Protein AF-A0A420M7F0-F1 (afdb_monomer_lite)

Sequence (130 aa):
MDELIAASQARLKEEDAARLRKGDLKEDIDCDSPWVKRLGWVRHFGSRDLISIHDAAEWLRARAATGRLAGKQEDEEAARERLLLSRLGQSFDREVDRCCWRLDSVPTETLQWLGSITSMTPSGVPFGRK

Radius of gyration: 31.63 Å; chains: 1; bounding box: 54×42×86 Å

Organism: Fusarium oxysporum (NCBI:txid5507)

pLDDT: mean 76.52, std 14.65, range [45.56, 97.81]

Structure (mmCIF, N/CA/C/O backbone):
data_AF-A0A420M7F0-F1
#
_entry.id   AF-A0A420M7F0-F1
#
loop_
_atom_site.group_PDB
_atom_site.id
_atom_site.type_symbol
_atom_site.label_atom_id
_atom_site.label_alt_id
_atom_site.label_comp_id
_atom_site.label_asym_id
_atom_site.label_entity_id
_atom_site.label_seq_id
_atom_site.pdbx_PDB_ins_code
_atom_site.Cartn_x
_atom_site.Cartn_y
_atom_site.Cartn_z
_atom_site.occupancy
_atom_site.B_iso_or_equiv
_atom_site.auth_seq_id
_atom_site.auth_comp_id
_atom_site.auth_asym_id
_atom_site.auth_atom_id
_atom_site.pdbx_PDB_model_num
ATOM 1 N N . MET A 1 1 ? 26.717 -22.749 -61.493 1.00 61.22 1 MET A N 1
ATOM 2 C CA . MET A 1 1 ? 25.999 -23.601 -60.516 1.00 61.22 1 MET A CA 1
ATOM 3 C C . MET A 1 1 ? 26.447 -23.276 -59.101 1.00 61.22 1 MET A C 1
ATOM 5 O O . MET A 1 1 ? 25.594 -22.967 -58.283 1.00 61.22 1 MET A O 1
ATOM 9 N N . ASP A 1 2 ? 27.753 -23.225 -58.839 1.00 71.44 2 ASP A N 1
ATOM 10 C CA . ASP A 1 2 ? 28.286 -23.003 -57.485 1.00 71.44 2 ASP A CA 1
ATOM 11 C C . ASP A 1 2 ? 27.958 -21.630 -56.877 1.00 71.44 2 ASP A C 1
ATOM 13 O O . ASP A 1 2 ? 27.650 -21.552 -55.692 1.00 71.44 2 ASP A O 1
ATOM 17 N N . GLU A 1 3 ? 27.905 -20.555 -57.672 1.00 75.81 3 GLU A N 1
ATOM 18 C CA . GLU A 1 3 ? 27.509 -19.222 -57.176 1.00 75.81 3 GLU A CA 1
ATOM 19 C C . GLU A 1 3 ? 26.040 -19.154 -56.723 1.00 75.81 3 GLU A C 1
ATOM 21 O O . GLU A 1 3 ? 25.722 -18.515 -55.722 1.00 75.81 3 GLU A O 1
ATOM 26 N N . LEU A 1 4 ? 25.137 -19.864 -57.410 1.00 77.38 4 LEU A N 1
ATOM 27 C CA . LEU A 1 4 ? 23.724 -19.966 -57.018 1.00 77.38 4 LEU A CA 1
ATOM 28 C C . LEU A 1 4 ? 23.561 -20.789 -55.732 1.00 77.38 4 LEU A C 1
ATOM 30 O O . LEU A 1 4 ? 22.734 -20.465 -54.876 1.00 77.38 4 LEU A O 1
ATOM 34 N N . ILE A 1 5 ? 24.382 -21.829 -55.568 1.00 77.81 5 ILE A N 1
ATOM 35 C CA . ILE A 1 5 ? 24.433 -22.631 -54.343 1.00 77.81 5 ILE A CA 1
ATOM 36 C C . ILE A 1 5 ? 24.975 -21.780 -53.185 1.00 77.81 5 ILE A C 1
ATOM 38 O O . ILE A 1 5 ? 24.357 -21.745 -52.126 1.00 77.81 5 ILE A O 1
ATOM 42 N N . ALA A 1 6 ? 26.047 -21.014 -53.390 1.00 84.50 6 ALA A N 1
ATOM 43 C CA . ALA A 1 6 ? 26.606 -20.132 -52.366 1.00 84.50 6 ALA A CA 1
ATOM 44 C C . ALA A 1 6 ? 25.626 -19.020 -51.948 1.00 84.50 6 ALA A C 1
ATOM 46 O O . ALA A 1 6 ? 25.444 -18.771 -50.755 1.00 84.50 6 ALA A O 1
ATOM 47 N N . ALA A 1 7 ? 24.937 -18.397 -52.909 1.00 81.88 7 ALA A N 1
ATOM 48 C CA . ALA A 1 7 ? 23.929 -17.374 -52.633 1.00 81.88 7 ALA A CA 1
ATOM 49 C C . ALA A 1 7 ? 22.718 -17.943 -51.874 1.00 81.88 7 ALA A C 1
ATOM 51 O O . ALA A 1 7 ? 22.241 -17.333 -50.916 1.00 81.88 7 ALA A O 1
ATOM 52 N N . SER A 1 8 ? 22.242 -19.135 -52.252 1.00 73.94 8 SER A N 1
ATOM 53 C CA . SER A 1 8 ? 21.151 -19.798 -51.526 1.00 73.94 8 SER A CA 1
ATOM 54 C C . SER A 1 8 ? 21.557 -20.204 -50.106 1.00 73.94 8 SER A C 1
ATOM 56 O O . SER A 1 8 ? 20.779 -20.004 -49.176 1.00 73.94 8 SER A O 1
ATOM 58 N N . GLN A 1 9 ? 22.790 -20.679 -49.903 1.00 81.94 9 GLN A N 1
ATOM 59 C CA . GLN A 1 9 ? 23.333 -20.990 -48.578 1.00 81.94 9 GLN A CA 1
ATOM 60 C C . GLN A 1 9 ? 23.480 -19.746 -47.696 1.00 81.94 9 GLN A C 1
ATOM 62 O O . GLN A 1 9 ? 23.186 -19.811 -46.505 1.00 81.94 9 GLN A O 1
ATOM 67 N N . ALA A 1 10 ? 23.918 -18.614 -48.251 1.00 83.00 10 ALA A N 1
ATOM 68 C CA . ALA A 1 10 ? 23.999 -17.354 -47.515 1.00 83.00 10 ALA A CA 1
ATOM 69 C C . ALA A 1 10 ? 22.609 -16.880 -47.067 1.00 83.00 10 ALA A C 1
ATOM 71 O O . ALA A 1 10 ? 22.426 -16.532 -45.902 1.00 83.00 10 ALA A O 1
ATOM 72 N N . ARG A 1 11 ? 21.616 -16.968 -47.960 1.00 81.38 11 ARG A N 1
ATOM 73 C CA . ARG A 1 11 ? 20.223 -16.627 -47.648 1.00 81.38 11 ARG A CA 1
ATOM 74 C C . ARG A 1 11 ? 19.637 -17.526 -46.556 1.00 81.38 11 ARG A C 1
ATOM 76 O O . ARG A 1 11 ? 18.968 -17.030 -45.660 1.00 81.38 11 ARG A O 1
ATOM 83 N N . LEU A 1 12 ? 19.925 -18.830 -46.600 1.00 76.81 12 LEU A N 1
ATOM 84 C CA . LEU A 1 12 ? 19.509 -19.775 -45.557 1.00 76.81 12 LEU A CA 1
ATOM 85 C C . LEU A 1 12 ? 20.138 -19.439 -44.200 1.00 76.81 12 LEU A C 1
ATOM 87 O O . LEU A 1 12 ? 19.433 -19.433 -43.199 1.00 76.81 12 LEU A O 1
ATOM 91 N N . LYS A 1 13 ? 21.429 -19.084 -44.167 1.00 79.69 13 LYS A N 1
ATOM 92 C CA . LYS A 1 13 ? 22.121 -18.680 -42.931 1.00 79.69 13 LYS A CA 1
ATOM 93 C C . LYS A 1 13 ? 21.569 -17.384 -42.338 1.00 79.69 13 LYS A C 1
ATOM 95 O O . LYS A 1 13 ? 21.487 -17.257 -41.120 1.00 79.69 13 LYS A O 1
ATOM 100 N N . GLU A 1 14 ? 21.200 -16.422 -43.179 1.00 79.31 14 GLU A N 1
ATOM 101 C CA . GLU A 1 14 ? 20.567 -15.178 -42.733 1.00 79.31 14 GLU A CA 1
ATOM 102 C C . GLU A 1 14 ? 19.172 -15.441 -42.148 1.00 79.31 14 GLU A C 1
ATOM 104 O O . GLU A 1 14 ? 18.822 -14.919 -41.089 1.00 79.31 14 GLU A O 1
ATOM 109 N N . GLU A 1 15 ? 18.405 -16.325 -42.784 1.00 72.88 15 GLU A N 1
ATOM 110 C CA . GLU A 1 15 ? 17.099 -16.764 -42.299 1.00 72.88 15 GLU A CA 1
ATOM 111 C C . GLU A 1 15 ? 17.205 -17.573 -40.993 1.00 72.88 15 GLU A C 1
ATOM 113 O O . GLU A 1 15 ? 16.417 -17.359 -40.070 1.00 72.88 15 GLU A O 1
ATOM 118 N N . ASP A 1 16 ? 18.208 -18.448 -40.871 1.00 68.62 16 ASP A N 1
ATOM 119 C CA . ASP A 1 16 ? 18.544 -19.161 -39.634 1.00 68.62 16 ASP A CA 1
ATOM 120 C C . ASP A 1 16 ? 18.895 -18.176 -38.508 1.00 68.62 16 ASP A C 1
ATOM 122 O O . ASP A 1 16 ? 18.376 -18.291 -37.398 1.00 68.62 16 ASP A O 1
ATOM 126 N N . ALA A 1 17 ? 19.720 -17.162 -38.786 1.00 72.19 17 ALA A N 1
ATOM 127 C CA . ALA A 1 17 ? 20.086 -16.136 -37.809 1.00 72.19 17 ALA A CA 1
ATOM 128 C C . ALA A 1 17 ? 18.876 -15.299 -37.360 1.00 72.19 17 ALA A C 1
ATOM 130 O O . ALA A 1 17 ? 18.741 -14.980 -36.176 1.00 72.19 17 ALA A O 1
ATOM 131 N N . ALA A 1 18 ? 17.965 -14.973 -38.279 1.00 67.50 18 ALA A N 1
ATOM 132 C CA . ALA A 1 18 ? 16.721 -14.282 -37.959 1.00 67.50 18 ALA A CA 1
ATOM 133 C C . ALA A 1 18 ? 15.773 -15.151 -37.112 1.00 67.50 18 ALA A C 1
ATOM 135 O O . ALA A 1 18 ? 15.125 -14.631 -36.200 1.00 67.50 18 ALA A O 1
ATOM 136 N N . ARG A 1 19 ? 15.717 -16.466 -37.368 1.00 62.47 19 ARG A N 1
ATOM 137 C CA . ARG A 1 19 ? 14.976 -17.432 -36.537 1.00 62.47 19 ARG A CA 1
ATOM 138 C C . ARG A 1 19 ? 15.565 -17.539 -35.130 1.00 62.47 19 ARG A C 1
ATOM 140 O O . ARG A 1 19 ? 14.814 -17.487 -34.158 1.00 62.47 19 ARG A O 1
ATOM 147 N N . LEU A 1 20 ? 16.894 -17.576 -35.009 1.00 64.38 20 LEU A N 1
ATOM 148 C CA . LEU A 1 20 ? 17.594 -17.588 -33.719 1.00 64.38 20 LEU A CA 1
ATOM 149 C C . LEU A 1 20 ? 17.295 -16.339 -32.876 1.00 64.38 20 LEU A C 1
ATOM 151 O O . LEU A 1 20 ? 17.025 -16.464 -31.685 1.00 64.38 20 LEU A O 1
ATOM 155 N N . ARG A 1 21 ? 17.263 -15.143 -33.481 1.00 66.19 21 ARG A N 1
ATOM 156 C CA . ARG A 1 21 ? 16.916 -13.891 -32.772 1.00 66.19 21 ARG A CA 1
ATOM 157 C C . ARG A 1 21 ? 15.491 -13.862 -32.217 1.00 66.19 21 ARG A C 1
ATOM 159 O O . ARG A 1 21 ? 15.231 -13.180 -31.229 1.00 66.19 21 ARG A O 1
ATOM 166 N N . LYS A 1 22 ? 14.574 -14.593 -32.850 1.00 63.88 22 LYS A N 1
ATOM 167 C CA . LYS A 1 22 ? 13.170 -14.702 -32.428 1.00 63.88 22 LYS A CA 1
ATOM 168 C C . LYS A 1 22 ? 12.923 -15.842 -31.438 1.00 63.88 22 LYS A C 1
ATOM 170 O O . LYS A 1 22 ? 11.836 -15.921 -30.881 1.00 63.88 22 LYS A O 1
ATOM 175 N N . GLY A 1 23 ? 13.907 -16.715 -31.214 1.00 59.66 23 GLY A N 1
ATOM 176 C CA . GLY A 1 23 ? 13.725 -17.922 -30.405 1.00 59.66 23 GLY A CA 1
ATOM 177 C C . GLY A 1 23 ? 12.889 -19.006 -31.095 1.00 59.66 23 GLY A C 1
ATOM 178 O O . GLY A 1 23 ? 12.474 -19.953 -30.438 1.00 59.66 23 GLY A O 1
ATOM 179 N N . ASP A 1 24 ? 12.677 -18.897 -32.413 1.00 56.03 24 ASP A N 1
ATOM 180 C CA . ASP A 1 24 ? 11.923 -19.846 -33.250 1.00 56.03 24 ASP A CA 1
ATOM 181 C C . ASP A 1 24 ? 12.781 -21.069 -33.622 1.00 56.03 24 ASP A C 1
ATOM 183 O O . ASP A 1 24 ? 12.813 -21.531 -34.769 1.00 56.03 24 ASP A O 1
ATOM 187 N N . LEU A 1 25 ? 13.533 -21.604 -32.657 1.00 56.31 25 LEU A N 1
ATOM 188 C CA . LEU A 1 25 ? 14.111 -22.920 -32.846 1.00 56.31 25 LEU A CA 1
ATOM 189 C C . LEU A 1 25 ? 13.043 -23.964 -32.548 1.00 56.31 25 LEU A C 1
ATOM 191 O O . LEU A 1 25 ? 12.294 -23.846 -31.583 1.00 56.31 25 LEU A O 1
ATOM 195 N N . LYS A 1 26 ? 12.996 -25.001 -33.380 1.00 51.56 26 LYS A N 1
ATOM 196 C CA . LYS A 1 26 ? 12.194 -26.201 -33.160 1.00 51.56 26 LYS A CA 1
ATOM 197 C C . LYS A 1 26 ? 12.642 -26.866 -31.853 1.00 51.56 26 LYS A C 1
ATOM 199 O O . LYS A 1 26 ? 13.560 -27.668 -31.879 1.00 51.56 26 LYS A O 1
ATOM 204 N N . GLU A 1 27 ? 12.058 -26.419 -30.744 1.00 49.50 27 GLU A N 1
ATOM 205 C CA . GLU A 1 27 ? 12.066 -26.925 -29.358 1.00 49.50 27 GLU A CA 1
ATOM 206 C C . GLU A 1 27 ? 13.401 -27.350 -28.699 1.00 49.50 27 GLU A C 1
ATOM 208 O O . GLU A 1 27 ? 13.386 -27.694 -27.521 1.00 49.50 27 GLU A O 1
ATOM 213 N N . ASP A 1 28 ? 14.559 -27.260 -29.364 1.00 45.56 28 ASP A N 1
ATOM 214 C CA . ASP A 1 28 ? 15.807 -27.850 -28.842 1.00 45.56 28 ASP A CA 1
ATOM 215 C C . ASP A 1 28 ? 16.839 -26.863 -28.267 1.00 45.56 28 ASP A C 1
ATOM 217 O O . ASP A 1 28 ? 17.725 -27.288 -27.532 1.00 45.56 28 ASP A O 1
ATOM 221 N N . ILE A 1 29 ? 16.733 -25.547 -28.506 1.00 48.03 29 ILE A N 1
ATOM 222 C CA . ILE A 1 29 ? 17.564 -24.532 -27.802 1.00 48.03 29 ILE A CA 1
ATOM 223 C C . ILE A 1 29 ? 16.692 -23.790 -26.798 1.00 48.03 29 ILE A C 1
ATOM 225 O O . ILE A 1 29 ? 16.556 -22.573 -26.752 1.00 48.03 29 ILE A O 1
ATOM 229 N N . ASP A 1 30 ? 16.029 -24.587 -25.988 1.00 48.84 30 ASP A N 1
ATOM 230 C CA . ASP A 1 30 ? 15.347 -24.134 -24.804 1.00 48.84 30 ASP A CA 1
ATOM 231 C C . ASP A 1 30 ? 16.444 -24.108 -23.727 1.00 48.84 30 ASP A C 1
ATOM 233 O O . ASP A 1 30 ? 16.770 -25.145 -23.146 1.00 48.84 30 ASP A O 1
ATOM 237 N N . CYS A 1 31 ? 17.131 -22.961 -23.610 1.00 50.91 31 CYS A N 1
ATOM 238 C CA . CYS A 1 31 ? 18.336 -22.739 -22.804 1.00 50.91 31 CYS A CA 1
ATOM 239 C C . CYS A 1 31 ? 18.153 -23.230 -21.361 1.00 50.91 31 CYS A C 1
ATOM 241 O O . CYS A 1 31 ? 17.651 -22.469 -20.539 1.00 50.91 31 CYS A O 1
ATOM 243 N N . ASP A 1 32 ? 18.526 -24.490 -21.104 1.00 53.53 32 ASP A N 1
ATOM 244 C CA . ASP A 1 32 ? 18.776 -25.274 -19.876 1.00 53.53 32 ASP A CA 1
ATOM 245 C C . ASP A 1 32 ? 18.018 -24.980 -18.567 1.00 53.53 32 ASP A C 1
ATOM 247 O O . ASP A 1 32 ? 18.259 -25.638 -17.557 1.00 53.53 32 ASP A O 1
ATOM 251 N N . SER A 1 33 ? 17.055 -24.064 -18.545 1.00 58.59 33 SER A N 1
ATOM 252 C CA . SER A 1 33 ? 16.251 -23.712 -17.385 1.00 58.59 33 SER A CA 1
ATOM 253 C C . SER A 1 33 ? 14.880 -24.364 -17.511 1.00 58.59 33 SER A C 1
ATOM 255 O O . SER A 1 33 ? 14.042 -23.897 -18.289 1.00 58.59 33 SER A O 1
ATOM 257 N N . PRO A 1 34 ? 14.583 -25.396 -16.699 1.00 62.50 34 PRO A N 1
ATOM 258 C CA . PRO A 1 34 ? 13.288 -26.073 -16.708 1.00 62.50 34 PRO A CA 1
ATOM 259 C C . PRO A 1 34 ? 12.098 -25.136 -16.461 1.00 62.50 34 PRO A C 1
ATOM 261 O O . PRO A 1 34 ? 10.964 -25.475 -16.785 1.00 62.50 34 PRO A O 1
ATOM 264 N N . TRP A 1 35 ? 12.340 -23.974 -15.850 1.00 61.44 35 TRP A N 1
ATOM 265 C CA . TRP A 1 35 ? 11.325 -22.962 -15.567 1.00 61.44 35 TRP A CA 1
ATOM 266 C C . TRP A 1 35 ? 10.920 -22.156 -16.801 1.00 61.44 35 TRP A C 1
ATOM 268 O O . TRP A 1 35 ? 9.730 -21.915 -16.993 1.00 61.44 35 TRP A O 1
ATOM 278 N N . VAL A 1 36 ? 11.884 -21.792 -17.650 1.00 62.53 36 VAL A N 1
ATOM 279 C CA . VAL A 1 36 ? 11.618 -21.067 -18.904 1.00 62.53 36 VAL A CA 1
ATOM 280 C C . VAL A 1 36 ? 10.826 -21.960 -19.864 1.00 62.53 36 VAL A C 1
ATOM 282 O O . VAL A 1 36 ? 9.824 -21.496 -20.414 1.00 62.53 36 VAL A O 1
ATOM 285 N N . LYS A 1 37 ? 11.182 -23.256 -19.932 1.00 62.47 37 LYS A N 1
ATOM 286 C CA . LYS A 1 37 ? 10.439 -24.283 -20.687 1.00 62.47 37 LYS A CA 1
ATOM 287 C C . LYS A 1 37 ? 9.000 -24.411 -20.188 1.00 62.47 37 LYS A C 1
ATOM 289 O O . LYS A 1 37 ? 8.043 -24.276 -20.944 1.00 62.47 37 LYS A O 1
ATOM 294 N N . ARG A 1 38 ? 8.840 -24.633 -18.873 1.00 61.50 38 ARG A N 1
ATOM 295 C CA . ARG A 1 38 ? 7.531 -24.871 -18.236 1.00 61.50 38 ARG A CA 1
ATOM 296 C C . ARG A 1 38 ? 6.562 -23.707 -18.383 1.00 61.50 38 ARG A C 1
ATOM 298 O O . ARG A 1 38 ? 5.369 -23.942 -18.530 1.00 61.50 38 ARG A O 1
ATOM 305 N N . LEU A 1 39 ? 7.053 -22.474 -18.302 1.00 67.00 39 LEU A N 1
ATOM 306 C CA . LEU A 1 39 ? 6.208 -21.287 -18.406 1.00 67.00 39 LEU A CA 1
ATOM 307 C C . LEU A 1 39 ? 6.003 -20.821 -19.856 1.00 67.00 39 LEU A C 1
ATOM 309 O O . LEU A 1 39 ? 5.239 -19.886 -20.070 1.00 67.00 39 LEU A O 1
ATOM 313 N N . GLY A 1 40 ? 6.677 -21.423 -20.843 1.00 62.28 40 GLY A N 1
ATOM 314 C CA . GLY A 1 40 ? 6.521 -21.065 -22.255 1.00 62.28 40 GLY A CA 1
ATOM 315 C C . GLY A 1 40 ? 6.862 -19.603 -22.558 1.00 62.28 40 GLY A C 1
ATOM 316 O O . GLY A 1 40 ? 6.238 -18.994 -23.425 1.00 62.28 40 GLY A O 1
ATOM 317 N N . TRP A 1 41 ? 7.825 -19.016 -21.837 1.00 64.06 41 TRP A N 1
ATOM 318 C CA . TRP A 1 41 ? 8.111 -17.572 -21.878 1.00 64.06 41 TRP A CA 1
ATOM 319 C C . TRP A 1 41 ? 8.404 -17.044 -23.281 1.00 64.06 41 TRP A C 1
ATOM 321 O O . TRP A 1 41 ? 7.928 -15.970 -23.637 1.00 64.06 41 TRP A O 1
ATOM 331 N N . VAL A 1 42 ? 9.115 -17.819 -24.103 1.00 61.44 42 VAL A N 1
ATOM 332 C CA . VAL A 1 42 ? 9.451 -17.452 -25.489 1.00 61.44 42 VAL A CA 1
ATOM 333 C C . VAL A 1 42 ? 8.189 -17.178 -26.318 1.00 61.44 42 VAL A C 1
ATOM 335 O O . VAL A 1 42 ? 8.123 -16.190 -27.045 1.00 61.44 42 VAL A O 1
ATOM 338 N N . ARG A 1 43 ? 7.122 -17.962 -26.113 1.00 62.91 43 ARG A N 1
ATOM 339 C CA . ARG A 1 43 ? 5.841 -17.810 -26.819 1.00 62.91 43 ARG A CA 1
ATOM 340 C C . ARG A 1 43 ? 5.124 -16.496 -26.486 1.00 62.91 43 ARG A C 1
ATOM 342 O O . ARG A 1 43 ? 4.315 -16.024 -27.282 1.00 62.91 43 ARG A O 1
ATOM 349 N N . HIS A 1 44 ? 5.422 -15.888 -25.338 1.00 66.00 44 HIS A N 1
ATOM 350 C CA . HIS A 1 44 ? 4.827 -14.618 -24.916 1.00 66.00 44 HIS A CA 1
ATOM 351 C C . HIS A 1 44 ? 5.522 -13.384 -25.511 1.00 66.00 44 HIS A C 1
ATOM 353 O O . HIS A 1 44 ? 4.934 -12.302 -25.498 1.00 66.00 44 HIS A O 1
ATOM 359 N N . PHE A 1 45 ? 6.729 -13.521 -26.073 1.00 64.94 45 PHE A N 1
ATOM 360 C CA . PHE A 1 45 ? 7.456 -12.400 -26.684 1.00 64.94 45 PHE A CA 1
ATOM 361 C C . PHE A 1 45 ? 7.060 -12.122 -28.145 1.00 64.94 45 PHE A C 1
ATOM 363 O O . PHE A 1 45 ? 7.375 -11.053 -28.676 1.00 64.94 45 PHE A O 1
ATOM 370 N N . GLY A 1 46 ? 6.286 -13.013 -28.776 1.00 67.88 46 GLY A N 1
ATOM 371 C CA . GLY A 1 46 ? 5.746 -12.813 -30.123 1.00 67.88 46 GLY A CA 1
ATOM 372 C C . GLY A 1 46 ? 6.848 -12.612 -31.169 1.00 67.88 46 GLY A C 1
ATOM 373 O O . GLY A 1 46 ? 7.790 -13.387 -31.234 1.00 67.88 46 GLY A O 1
ATOM 374 N N . SER A 1 47 ? 6.747 -11.560 -31.992 1.00 65.25 47 SER A N 1
ATOM 375 C CA . SER A 1 47 ? 7.727 -11.244 -33.047 1.00 65.25 47 SER A CA 1
ATOM 376 C C . SER A 1 47 ? 8.883 -10.337 -32.596 1.00 65.25 47 SER A C 1
ATOM 378 O O . SER A 1 47 ? 9.570 -9.768 -33.449 1.00 65.25 47 SER A O 1
ATOM 380 N N . ARG A 1 48 ? 9.043 -10.097 -31.289 1.00 66.69 48 ARG A N 1
ATOM 381 C CA . ARG A 1 48 ? 10.038 -9.153 -30.756 1.00 66.69 48 ARG A CA 1
ATOM 382 C C . ARG A 1 48 ? 11.423 -9.798 -30.703 1.00 66.69 48 ARG A C 1
ATOM 384 O O . ARG A 1 48 ? 11.545 -10.975 -30.390 1.00 66.69 48 ARG A O 1
ATOM 391 N N . ASP A 1 49 ? 12.458 -9.014 -31.000 1.00 71.62 49 ASP A N 1
ATOM 392 C CA . ASP A 1 49 ? 13.849 -9.477 -30.977 1.00 71.62 49 ASP A CA 1
ATOM 393 C C . ASP A 1 49 ? 14.317 -9.687 -29.528 1.00 71.62 49 ASP A C 1
ATOM 395 O O . ASP A 1 49 ? 14.280 -8.753 -28.719 1.00 71.62 49 ASP A O 1
ATOM 399 N N . LEU A 1 50 ? 14.771 -10.897 -29.197 1.00 71.06 50 LEU A N 1
ATOM 400 C CA . LEU A 1 50 ? 15.244 -11.242 -27.856 1.00 71.06 50 LEU A CA 1
ATOM 401 C C . LEU A 1 50 ? 16.461 -10.405 -27.438 1.00 71.06 50 LEU A C 1
ATOM 403 O O . LEU A 1 50 ? 16.615 -10.112 -26.253 1.00 71.06 50 LEU A O 1
ATOM 407 N N . ILE A 1 51 ? 17.274 -9.948 -28.395 1.00 74.38 51 ILE A N 1
ATOM 408 C CA . ILE A 1 51 ? 18.412 -9.056 -28.126 1.00 74.38 51 ILE A CA 1
ATOM 409 C C . ILE A 1 51 ? 17.910 -7.692 -27.647 1.00 74.38 51 ILE A C 1
ATOM 411 O O . ILE A 1 51 ? 18.380 -7.176 -26.639 1.00 74.38 51 ILE A O 1
ATOM 415 N N . SER A 1 52 ? 16.879 -7.145 -28.296 1.00 74.69 52 SER A N 1
ATOM 416 C CA . SER A 1 52 ? 16.281 -5.871 -27.872 1.00 74.69 52 SER A CA 1
ATOM 417 C C . SER A 1 52 ? 15.670 -5.950 -26.468 1.00 74.69 52 SER A C 1
ATOM 419 O O . SER A 1 52 ? 15.725 -4.988 -25.703 1.00 74.69 52 SER A O 1
ATOM 421 N N . ILE A 1 53 ? 15.118 -7.114 -2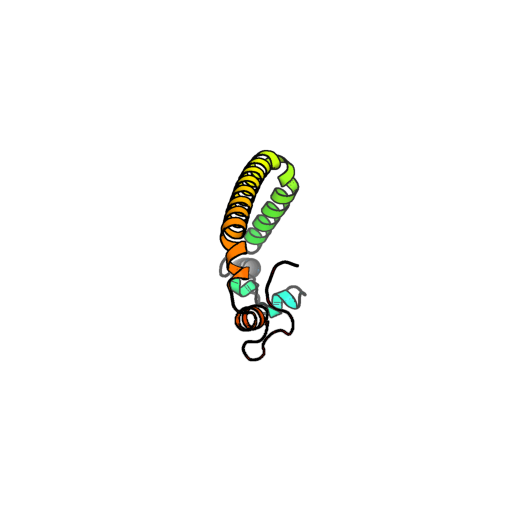6.108 1.00 74.62 53 ILE A N 1
ATOM 422 C CA . ILE A 1 53 ? 14.571 -7.378 -24.774 1.00 74.62 53 ILE A CA 1
ATOM 423 C C . ILE A 1 53 ? 15.703 -7.462 -23.744 1.00 74.62 53 ILE A C 1
ATOM 425 O O . ILE A 1 53 ? 15.589 -6.876 -22.668 1.00 74.62 53 ILE A O 1
ATOM 429 N N . HIS A 1 54 ? 16.795 -8.152 -24.077 1.00 74.62 54 HIS A N 1
ATOM 430 C CA . HIS A 1 54 ? 17.988 -8.232 -23.239 1.00 74.62 54 HIS A CA 1
ATOM 431 C C . HIS A 1 54 ? 18.592 -6.845 -22.982 1.00 74.62 54 HIS A C 1
ATOM 433 O O . HIS A 1 54 ? 18.819 -6.482 -21.830 1.00 74.62 54 HIS A O 1
ATOM 439 N N . ASP A 1 55 ? 18.766 -6.037 -24.025 1.00 77.38 55 ASP A N 1
ATOM 440 C CA . ASP A 1 55 ? 19.351 -4.700 -23.910 1.00 77.38 55 ASP A CA 1
ATOM 441 C C . ASP A 1 55 ? 18.452 -3.751 -23.105 1.00 77.38 55 ASP A C 1
ATOM 443 O O . ASP A 1 55 ? 18.939 -2.968 -22.288 1.00 77.38 55 ASP A O 1
ATOM 447 N N . ALA A 1 56 ? 17.127 -3.859 -23.254 1.00 78.06 56 ALA A N 1
ATOM 448 C CA . ALA A 1 56 ? 16.177 -3.122 -22.422 1.00 78.06 56 ALA A CA 1
ATOM 449 C C . ALA A 1 56 ? 16.243 -3.553 -20.944 1.00 78.06 56 ALA A C 1
ATOM 451 O O . ALA A 1 56 ? 16.174 -2.710 -20.045 1.00 78.06 56 ALA A O 1
ATOM 452 N N . ALA A 1 57 ? 16.402 -4.852 -20.677 1.00 77.81 57 ALA A N 1
ATOM 453 C CA . ALA A 1 57 ? 16.545 -5.381 -19.324 1.00 77.81 57 ALA A CA 1
ATOM 454 C C . ALA A 1 57 ? 17.880 -4.968 -18.677 1.00 77.81 57 ALA A C 1
ATOM 456 O O . ALA A 1 57 ? 17.911 -4.623 -17.493 1.00 77.81 57 ALA A O 1
ATOM 457 N N . GLU A 1 58 ? 18.974 -4.951 -19.440 1.00 78.62 58 GLU A N 1
ATOM 458 C CA . GLU A 1 58 ? 20.266 -4.408 -19.007 1.00 78.62 58 GLU A CA 1
ATOM 459 C C . GLU A 1 58 ? 20.187 -2.904 -18.746 1.00 78.62 58 GLU A C 1
ATOM 461 O O . GLU A 1 58 ? 20.663 -2.441 -17.713 1.00 78.62 58 GLU A O 1
ATOM 466 N N . TRP A 1 59 ? 19.505 -2.134 -19.599 1.00 77.19 59 TRP A N 1
ATOM 467 C CA . TRP A 1 59 ? 19.288 -0.705 -19.364 1.00 77.19 59 TRP A CA 1
ATOM 468 C C . TRP A 1 59 ? 18.499 -0.443 -18.076 1.00 77.19 59 TRP A C 1
ATOM 470 O O . TRP A 1 59 ? 18.862 0.447 -17.307 1.00 77.19 59 TRP A O 1
ATOM 480 N N . LEU A 1 60 ? 17.461 -1.236 -17.787 1.00 70.25 60 LEU A N 1
ATOM 481 C CA . LEU A 1 60 ? 16.717 -1.149 -16.526 1.00 70.25 60 LEU A CA 1
ATOM 482 C C . LEU A 1 60 ? 17.589 -1.504 -15.318 1.00 70.25 60 LEU A C 1
ATOM 484 O O . LEU A 1 60 ? 17.535 -0.802 -14.309 1.00 70.25 60 LEU A O 1
ATOM 488 N N . ARG A 1 61 ? 18.425 -2.545 -15.415 1.00 71.88 61 ARG A N 1
ATOM 489 C CA . ARG A 1 61 ? 19.379 -2.914 -14.356 1.00 71.88 61 ARG A CA 1
ATOM 490 C C . ARG A 1 61 ? 20.435 -1.837 -14.137 1.00 71.88 61 ARG A C 1
ATOM 492 O O . ARG A 1 61 ? 20.688 -1.461 -12.995 1.00 71.88 61 ARG A O 1
ATOM 499 N N . ALA A 1 62 ? 20.996 -1.290 -15.209 1.00 69.94 62 ALA A N 1
ATOM 500 C CA . ALA A 1 62 ? 21.947 -0.189 -15.160 1.00 69.94 62 ALA A CA 1
ATOM 501 C C . ALA A 1 62 ? 21.301 1.078 -14.587 1.00 69.94 62 ALA A C 1
ATOM 503 O O . ALA A 1 62 ? 21.898 1.748 -13.748 1.00 69.94 62 ALA A O 1
ATOM 504 N N . ARG A 1 63 ? 20.053 1.388 -14.956 1.00 64.06 63 ARG A N 1
ATOM 505 C CA . ARG A 1 63 ? 19.283 2.506 -14.395 1.00 64.06 63 ARG A CA 1
ATOM 506 C C . ARG A 1 63 ? 18.966 2.298 -12.918 1.00 64.06 63 ARG A C 1
ATOM 508 O O . ARG A 1 63 ? 19.096 3.249 -12.160 1.00 64.06 63 ARG A O 1
ATOM 515 N N . ALA A 1 64 ? 18.615 1.087 -12.494 1.00 63.47 64 ALA A N 1
ATOM 516 C CA . ALA A 1 64 ? 18.429 0.755 -11.082 1.00 63.47 64 ALA A CA 1
ATOM 517 C C . ALA A 1 64 ? 19.747 0.884 -10.297 1.00 63.47 64 ALA A C 1
ATOM 519 O O . ALA A 1 64 ? 19.766 1.465 -9.214 1.00 63.47 64 ALA A O 1
ATOM 520 N N . ALA A 1 65 ? 20.871 0.446 -10.874 1.00 64.50 65 ALA A N 1
ATOM 521 C CA . ALA A 1 65 ? 22.202 0.640 -10.296 1.00 64.50 65 ALA A CA 1
ATOM 522 C C . ALA A 1 65 ? 22.599 2.129 -10.224 1.00 64.50 65 ALA A C 1
ATOM 524 O O . ALA A 1 65 ? 23.233 2.564 -9.263 1.00 64.50 65 ALA A O 1
ATOM 525 N N . THR A 1 66 ? 22.162 2.924 -11.205 1.00 59.81 66 THR A N 1
ATOM 526 C CA . THR A 1 66 ? 22.358 4.384 -11.278 1.00 59.81 66 THR A CA 1
ATOM 527 C C . THR A 1 66 ? 21.281 5.163 -10.502 1.00 59.81 66 THR A C 1
ATOM 529 O O . THR A 1 66 ? 21.388 6.378 -10.338 1.00 59.81 66 THR A O 1
ATOM 532 N N . GLY A 1 67 ? 20.271 4.478 -9.950 1.00 53.16 67 GLY A N 1
ATOM 533 C CA . GLY A 1 67 ? 19.099 5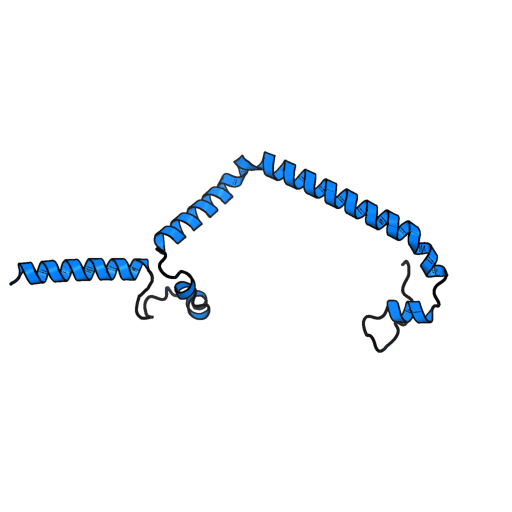.048 -9.272 1.00 53.16 67 GLY A CA 1
ATOM 534 C C . GLY A 1 67 ? 19.428 5.928 -8.063 1.00 53.16 67 GLY A C 1
ATOM 535 O O . GLY A 1 67 ? 18.603 6.728 -7.640 1.00 53.16 67 GLY A O 1
ATOM 536 N N . ARG A 1 68 ? 20.674 5.896 -7.572 1.00 53.59 68 ARG A N 1
ATOM 537 C CA . ARG A 1 68 ? 21.168 6.842 -6.559 1.00 53.59 68 ARG A CA 1
ATOM 538 C C . ARG A 1 68 ? 21.229 8.302 -7.028 1.00 53.59 68 ARG A C 1
ATOM 540 O O . ARG A 1 68 ? 21.331 9.175 -6.175 1.00 53.59 68 ARG A O 1
ATOM 547 N N . LEU A 1 69 ? 21.165 8.596 -8.332 1.00 53.16 69 LEU A N 1
ATOM 548 C CA . LEU A 1 69 ? 21.135 9.981 -8.831 1.00 53.16 69 LEU A CA 1
ATOM 549 C C . LEU A 1 69 ? 19.722 10.585 -8.936 1.00 53.16 69 LEU A C 1
ATOM 551 O O . LEU A 1 69 ? 19.603 11.807 -8.938 1.00 53.16 69 LEU A O 1
ATOM 555 N N . ALA A 1 70 ? 18.661 9.771 -8.974 1.00 52.72 70 ALA A N 1
ATOM 556 C CA . ALA A 1 70 ? 17.268 10.241 -9.030 1.00 52.72 70 ALA A CA 1
ATOM 557 C C . ALA A 1 70 ? 16.600 10.380 -7.643 1.00 52.72 70 ALA A C 1
ATOM 559 O O . ALA A 1 70 ? 15.478 10.876 -7.553 1.00 52.72 70 ALA A O 1
ATOM 560 N N . GLY A 1 71 ? 17.303 9.989 -6.569 1.00 55.81 71 GLY A N 1
ATOM 561 C CA . GLY A 1 71 ? 16.748 9.832 -5.220 1.00 55.81 71 GLY A CA 1
ATOM 562 C C . GLY A 1 71 ? 15.990 11.045 -4.678 1.00 55.81 71 GLY A C 1
ATOM 563 O O . GLY A 1 71 ? 14.942 10.871 -4.083 1.00 55.81 71 GLY A O 1
ATOM 564 N N . LYS A 1 72 ? 16.409 12.284 -4.973 1.00 59.03 72 LYS A N 1
ATOM 565 C CA . LYS A 1 72 ? 15.744 13.476 -4.410 1.00 59.03 72 LYS A CA 1
ATOM 566 C C . LYS A 1 72 ? 14.266 13.625 -4.790 1.00 59.03 72 LYS A C 1
ATOM 568 O O . LYS A 1 72 ? 13.489 14.089 -3.965 1.00 59.03 72 LYS A O 1
ATOM 573 N N . GLN A 1 73 ? 13.878 13.279 -6.017 1.00 58.72 73 GLN A N 1
ATOM 574 C CA . GLN A 1 73 ? 12.495 13.471 -6.466 1.00 58.72 73 GLN A CA 1
ATOM 575 C C . GLN A 1 73 ? 11.586 12.325 -6.004 1.00 58.72 73 GLN A C 1
ATOM 577 O O . GLN A 1 73 ? 10.452 12.567 -5.598 1.00 58.72 73 GLN A O 1
ATOM 582 N N . GLU A 1 74 ? 12.117 11.100 -5.989 1.00 60.12 74 GLU A N 1
ATOM 583 C CA . GLU A 1 74 ? 11.449 9.923 -5.423 1.00 60.12 74 GLU A CA 1
ATOM 584 C C . GLU A 1 74 ? 11.288 10.055 -3.896 1.00 60.12 74 GLU A C 1
ATOM 586 O O . GLU A 1 74 ? 10.234 9.735 -3.355 1.00 60.12 74 GLU A O 1
ATOM 591 N N . ASP A 1 75 ? 12.272 10.645 -3.209 1.00 73.38 75 ASP A N 1
ATOM 592 C CA . ASP A 1 75 ? 12.213 10.961 -1.778 1.00 73.38 75 ASP A CA 1
ATOM 593 C C . ASP A 1 75 ? 11.138 12.017 -1.460 1.00 73.38 75 ASP A C 1
ATOM 595 O O . ASP A 1 75 ? 10.443 11.910 -0.447 1.00 73.38 75 ASP A O 1
ATOM 599 N N . GLU A 1 76 ? 10.960 13.030 -2.317 1.00 80.00 76 GLU A N 1
ATOM 600 C CA . GLU A 1 76 ? 9.903 14.039 -2.158 1.00 80.00 76 GLU A CA 1
ATOM 601 C C . GLU A 1 76 ? 8.503 13.460 -2.390 1.00 80.00 76 GLU A C 1
ATOM 603 O O . GLU A 1 76 ? 7.568 13.785 -1.652 1.00 80.00 76 GLU A O 1
ATOM 608 N N . GLU A 1 77 ? 8.339 12.605 -3.398 1.00 83.12 77 GLU A N 1
ATOM 609 C CA . GLU A 1 77 ? 7.066 11.945 -3.689 1.00 83.12 77 GLU A CA 1
ATOM 610 C C . GLU A 1 77 ? 6.704 10.939 -2.589 1.00 83.12 77 GLU A C 1
ATOM 612 O O . GLU A 1 77 ? 5.596 10.989 -2.051 1.00 83.12 77 GLU A O 1
ATOM 617 N N . ALA A 1 78 ? 7.673 10.145 -2.129 1.00 86.50 78 ALA A N 1
ATOM 618 C CA . ALA A 1 78 ? 7.512 9.257 -0.982 1.00 86.50 78 ALA A CA 1
ATOM 619 C C . ALA A 1 78 ? 7.210 10.030 0.316 1.00 86.50 78 ALA A C 1
ATOM 621 O O . ALA A 1 78 ? 6.401 9.587 1.134 1.00 86.50 78 ALA A O 1
ATOM 622 N N . ALA A 1 79 ? 7.814 11.204 0.531 1.00 89.06 79 ALA A N 1
ATOM 623 C CA . ALA A 1 79 ? 7.501 12.054 1.681 1.00 89.06 79 ALA A CA 1
ATOM 624 C C . ALA A 1 79 ? 6.068 12.607 1.615 1.00 89.06 79 ALA A C 1
ATOM 626 O O . ALA A 1 79 ? 5.367 12.634 2.633 1.00 89.06 79 ALA A O 1
ATOM 627 N N . ARG A 1 80 ? 5.605 13.011 0.424 1.00 93.44 80 ARG A N 1
ATOM 628 C CA . ARG A 1 80 ? 4.216 13.444 0.196 1.00 93.44 80 ARG A CA 1
ATOM 629 C C . ARG A 1 80 ? 3.234 12.304 0.438 1.00 93.44 80 ARG A C 1
ATOM 631 O O . ARG A 1 80 ? 2.238 12.512 1.130 1.00 93.44 80 ARG A O 1
ATOM 638 N N . GLU A 1 81 ? 3.524 11.113 -0.072 1.00 94.94 81 GLU A N 1
ATOM 639 C CA . GLU A 1 81 ? 2.696 9.926 0.141 1.00 94.94 81 GLU A CA 1
ATOM 640 C C . GLU A 1 81 ? 2.606 9.575 1.630 1.00 94.94 81 GLU A C 1
ATOM 642 O O . GLU A 1 81 ? 1.508 9.440 2.170 1.00 94.94 81 GLU A O 1
ATOM 647 N N . ARG A 1 82 ? 3.738 9.548 2.343 1.00 95.00 82 ARG A N 1
ATOM 648 C CA . ARG A 1 82 ? 3.768 9.325 3.799 1.00 95.00 82 ARG A CA 1
ATOM 649 C C . ARG A 1 82 ? 2.938 10.352 4.564 1.00 95.00 82 ARG A C 1
ATOM 651 O O . ARG A 1 82 ? 2.238 9.984 5.509 1.00 95.00 82 ARG A O 1
ATOM 658 N N . LEU A 1 83 ? 2.983 11.625 4.167 1.00 96.69 83 LEU A N 1
ATOM 659 C CA . LEU A 1 83 ? 2.166 12.674 4.779 1.00 96.69 83 LEU A CA 1
ATOM 660 C C . LEU A 1 83 ? 0.667 12.436 4.542 1.00 96.69 83 LEU A C 1
ATOM 662 O O . LEU A 1 83 ? -0.128 12.592 5.469 1.00 96.69 83 LEU A O 1
ATOM 666 N N . LEU A 1 84 ? 0.275 12.052 3.326 1.00 97.50 84 LEU A N 1
ATOM 667 C CA . LEU A 1 84 ? -1.117 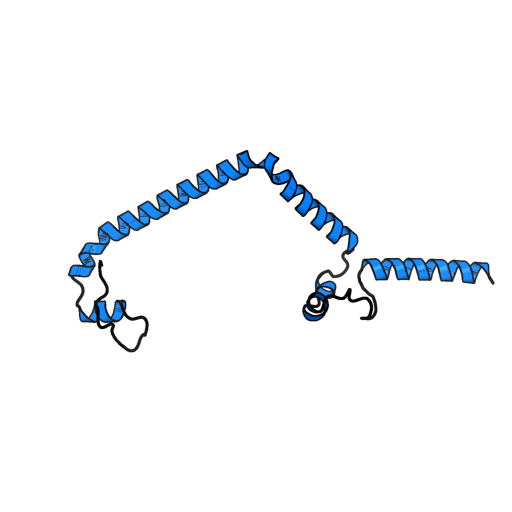11.734 2.993 1.00 97.50 84 LEU A CA 1
ATOM 668 C C . LEU A 1 84 ? -1.614 10.511 3.766 1.00 97.50 84 LEU A C 1
ATOM 670 O O . LEU A 1 84 ? -2.687 10.575 4.364 1.00 97.50 84 LEU A O 1
ATOM 674 N N . LEU A 1 85 ? -0.816 9.444 3.829 1.00 97.81 85 LEU A N 1
ATOM 675 C CA . LEU A 1 85 ? -1.128 8.247 4.611 1.00 97.81 85 LEU A CA 1
ATOM 676 C C . LEU A 1 85 ? -1.241 8.562 6.105 1.00 97.81 85 LEU A C 1
ATOM 678 O O . LEU A 1 85 ? -2.156 8.076 6.761 1.00 97.81 85 LEU A O 1
ATOM 682 N N . SER A 1 86 ? -0.381 9.436 6.634 1.00 96.75 86 SER A N 1
ATOM 683 C CA . SER A 1 86 ? -0.465 9.879 8.031 1.00 96.75 86 SER A CA 1
ATOM 684 C C . SER A 1 86 ? -1.765 10.640 8.307 1.00 96.75 86 SER A C 1
ATOM 686 O O . SER A 1 86 ? -2.427 10.394 9.311 1.00 96.75 86 SER A O 1
ATOM 688 N N . ARG A 1 87 ? -2.173 11.538 7.400 1.00 97.62 87 ARG A N 1
ATOM 689 C CA . ARG A 1 87 ? -3.449 12.268 7.510 1.00 97.62 87 ARG A CA 1
ATOM 690 C C . ARG A 1 87 ? -4.656 11.338 7.389 1.00 97.62 87 ARG A C 1
ATOM 692 O O . ARG A 1 87 ? -5.650 11.553 8.076 1.00 97.62 87 ARG A O 1
ATOM 699 N N . LEU A 1 88 ? -4.568 10.321 6.534 1.00 97.69 88 LEU A N 1
ATOM 700 C CA . LEU A 1 88 ? -5.593 9.291 6.398 1.00 97.69 88 LEU A CA 1
ATOM 701 C C . LEU A 1 88 ? -5.693 8.431 7.666 1.00 97.69 88 LEU A C 1
ATOM 703 O O . LEU A 1 88 ? -6.791 8.182 8.143 1.00 97.69 88 LEU A O 1
ATOM 707 N N . GLY A 1 89 ? -4.566 8.033 8.260 1.00 97.12 89 GLY A N 1
ATOM 708 C CA . GLY A 1 89 ? -4.556 7.343 9.553 1.00 97.12 89 GLY A CA 1
ATOM 709 C C . GLY A 1 89 ? -5.259 8.166 10.635 1.00 97.12 89 GLY A C 1
ATOM 710 O O . GLY A 1 89 ? -6.198 7.690 11.261 1.00 97.12 89 GLY A O 1
ATOM 711 N N . GLN A 1 90 ? -4.911 9.452 10.746 1.00 97.25 90 GLN A N 1
ATOM 712 C CA . GLN A 1 90 ? -5.539 10.372 11.702 1.00 97.25 90 GLN A CA 1
ATOM 713 C C . GLN A 1 90 ? -7.049 10.551 11.481 1.00 97.25 90 GLN A C 1
ATOM 715 O O . GLN A 1 90 ? -7.788 10.785 12.440 1.00 97.25 90 GLN A O 1
ATOM 720 N N . SER A 1 91 ? -7.534 10.481 10.235 1.00 97.12 91 SER A N 1
ATOM 721 C CA . SER A 1 91 ? -8.972 10.575 9.971 1.00 97.12 91 SER A CA 1
ATOM 722 C C . SER A 1 91 ? -9.712 9.318 10.426 1.00 97.12 91 SER A C 1
ATOM 724 O O . SER A 1 91 ? -10.789 9.446 11.013 1.00 97.12 91 SER A O 1
ATOM 726 N N . PHE A 1 92 ? -9.120 8.134 10.235 1.00 96.44 92 PHE A N 1
ATOM 727 C CA . PHE A 1 92 ? -9.642 6.889 10.794 1.00 96.44 92 PHE A CA 1
ATOM 728 C C . PHE A 1 92 ? -9.630 6.911 12.321 1.00 96.44 92 PHE A C 1
ATOM 730 O O . PHE A 1 92 ? -10.670 6.638 12.915 1.00 96.44 92 PHE A O 1
ATOM 737 N N . ASP A 1 93 ? -8.524 7.315 12.950 1.00 95.19 93 ASP A N 1
ATOM 738 C CA . ASP A 1 93 ? -8.415 7.402 14.413 1.00 95.19 93 ASP A CA 1
ATOM 739 C C . ASP A 1 93 ? -9.516 8.298 14.996 1.00 95.19 93 ASP A C 1
ATOM 741 O O . ASP A 1 93 ? -10.257 7.897 15.894 1.00 95.19 93 ASP A O 1
ATOM 745 N N . ARG A 1 94 ? -9.720 9.481 14.403 1.00 96.12 94 ARG A N 1
ATOM 746 C CA . ARG A 1 94 ? -10.784 10.408 14.812 1.00 96.12 94 ARG A CA 1
ATOM 747 C C . ARG A 1 94 ? -12.187 9.812 14.662 1.00 96.12 94 ARG A C 1
ATOM 749 O O . ARG A 1 94 ? -13.082 10.153 15.440 1.00 96.12 94 ARG A O 1
ATOM 756 N N . GLU A 1 95 ? -12.433 9.008 13.631 1.00 95.75 95 GLU A N 1
ATOM 757 C CA . GLU A 1 95 ? -13.738 8.371 13.427 1.00 95.75 95 GLU A CA 1
ATOM 758 C C . GLU A 1 95 ? -13.961 7.216 14.408 1.00 95.75 95 GLU A C 1
ATOM 760 O O . GLU A 1 95 ? -15.048 7.090 14.979 1.00 95.75 95 GLU A O 1
ATOM 765 N N . VAL A 1 96 ? -12.916 6.424 14.660 1.00 91.81 96 VAL A N 1
ATOM 766 C CA . VAL A 1 96 ? -12.913 5.360 15.666 1.00 91.81 96 VAL A CA 1
ATOM 767 C C . VAL A 1 96 ? -13.194 5.945 17.046 1.00 91.81 96 VAL A C 1
ATOM 769 O O . VAL A 1 96 ? -14.104 5.465 17.718 1.00 91.81 96 VAL A O 1
ATOM 772 N N . ASP A 1 97 ? -12.518 7.025 17.442 1.00 91.56 97 ASP A N 1
ATOM 773 C CA . ASP A 1 97 ? -12.755 7.695 18.726 1.00 91.56 97 ASP A CA 1
ATOM 774 C C . ASP A 1 97 ? -14.172 8.267 18.842 1.00 91.56 97 ASP A C 1
ATOM 776 O O . ASP A 1 97 ? -14.794 8.202 19.902 1.00 91.56 97 ASP A O 1
ATOM 780 N N . ARG A 1 98 ? -14.738 8.781 17.742 1.00 92.75 98 ARG A N 1
ATOM 781 C CA . ARG A 1 98 ? -16.122 9.280 17.743 1.00 92.75 98 ARG A CA 1
ATOM 782 C C . ARG A 1 98 ? -17.137 8.165 17.964 1.00 92.75 98 ARG A C 1
ATOM 784 O O . ARG A 1 98 ? -18.178 8.411 18.571 1.00 92.75 98 ARG A O 1
ATOM 791 N N . CYS A 1 99 ? -16.882 6.974 17.429 1.00 88.38 99 CYS A N 1
ATOM 792 C CA . CYS A 1 99 ? -17.855 5.886 17.422 1.00 88.38 99 CYS A CA 1
ATOM 793 C C . CYS A 1 99 ? -17.613 4.831 18.504 1.00 88.38 99 CYS A C 1
ATOM 795 O O . CYS A 1 99 ? -18.528 4.060 18.779 1.00 88.38 99 CYS A O 1
ATOM 797 N N . CYS A 1 100 ? -16.435 4.779 19.129 1.00 87.44 100 CYS A N 1
ATOM 798 C CA . CYS A 1 100 ? -16.059 3.671 20.007 1.00 87.44 100 CYS A CA 1
ATOM 799 C C . CYS A 1 100 ? -16.983 3.502 21.215 1.00 87.44 100 CYS A C 1
ATOM 801 O O . CYS A 1 100 ? -17.283 2.372 21.577 1.00 87.44 100 CYS A O 1
ATOM 803 N N . TRP A 1 101 ? -17.472 4.599 21.801 1.00 87.19 101 TRP A N 1
ATOM 804 C CA . TRP A 1 101 ? -18.384 4.567 22.951 1.00 87.19 101 TRP A CA 1
ATOM 805 C C . TRP A 1 101 ? -19.721 3.896 22.609 1.00 87.19 101 TRP A C 1
ATOM 807 O O . TRP A 1 101 ? -20.417 3.394 23.484 1.00 87.19 101 TRP A O 1
ATOM 817 N N . ARG A 1 102 ? -20.093 3.842 21.321 1.00 89.62 102 ARG A N 1
ATOM 818 C CA . ARG A 1 102 ? -21.320 3.165 20.885 1.00 89.62 102 ARG A CA 1
ATOM 819 C C . ARG A 1 102 ? -21.240 1.660 21.107 1.00 89.62 102 ARG A C 1
ATOM 821 O O . ARG A 1 102 ? -22.291 1.041 21.225 1.00 89.62 102 ARG A O 1
ATOM 828 N N . LEU A 1 103 ? -20.034 1.085 21.172 1.00 87.81 103 LEU A N 1
ATOM 829 C CA . LEU A 1 103 ? -19.843 -0.335 21.474 1.00 87.81 103 LEU A CA 1
ATOM 830 C C . LEU A 1 103 ? -20.364 -0.687 22.871 1.00 87.81 103 LEU A C 1
ATOM 832 O O . LEU A 1 103 ? -20.929 -1.761 23.030 1.00 87.81 103 LEU A O 1
ATOM 836 N N . ASP A 1 104 ? -20.292 0.239 23.832 1.00 87.50 104 ASP A N 1
ATOM 837 C CA . ASP A 1 104 ? -20.799 0.030 25.198 1.00 87.50 104 ASP A CA 1
ATOM 838 C C . ASP A 1 104 ? -22.333 -0.093 25.245 1.00 87.50 104 ASP A C 1
ATOM 840 O O . ASP A 1 104 ? -22.902 -0.570 26.222 1.00 87.50 104 ASP A O 1
ATOM 844 N N . SER A 1 105 ? -23.019 0.341 24.182 1.00 90.12 105 SER A N 1
ATOM 845 C CA . SER A 1 105 ? -24.476 0.235 24.032 1.00 90.12 105 SER A CA 1
ATOM 846 C C . SER A 1 105 ? -24.915 -0.977 23.201 1.00 90.12 105 SER A C 1
ATOM 848 O O . SER A 1 105 ? -26.113 -1.167 22.988 1.00 90.12 105 SER A O 1
ATOM 850 N N . VAL A 1 106 ? -23.976 -1.779 22.686 1.00 90.56 106 VAL A N 1
ATOM 851 C CA . VAL A 1 106 ? -24.284 -2.972 21.886 1.00 90.56 106 VAL A CA 1
ATOM 852 C C . VAL A 1 106 ? -24.448 -4.180 22.817 1.00 90.56 106 VAL A C 1
ATOM 854 O O . VAL A 1 106 ? -23.593 -4.396 23.674 1.00 90.56 106 VAL A O 1
ATOM 857 N N . PRO A 1 107 ? -25.499 -5.006 22.649 1.00 93.88 107 PRO A N 1
ATOM 858 C CA . PRO A 1 107 ? -25.65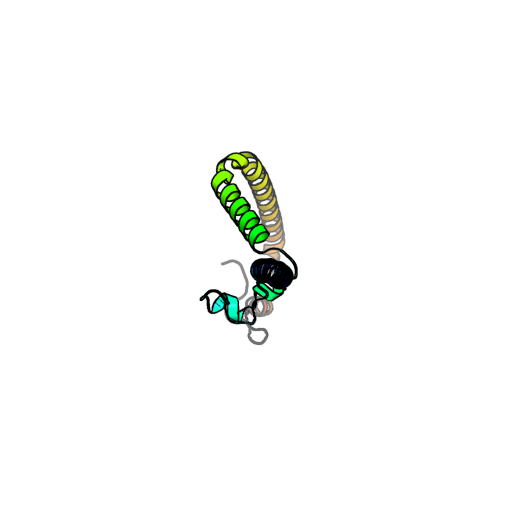6 -6.235 23.423 1.00 93.88 107 PRO A CA 1
ATOM 859 C C . PRO A 1 107 ? -24.444 -7.165 23.311 1.00 93.88 107 PRO A C 1
ATOM 861 O O . PRO A 1 107 ? -23.881 -7.345 22.225 1.00 93.88 107 PRO A O 1
ATOM 864 N N . THR A 1 108 ? -24.083 -7.799 24.427 1.00 90.88 108 THR A N 1
ATOM 865 C CA . THR A 1 108 ? -22.929 -8.702 24.530 1.00 90.88 108 THR A CA 1
ATOM 866 C C . THR A 1 108 ? -22.987 -9.821 23.496 1.00 90.88 108 THR A C 1
ATOM 868 O O . THR A 1 108 ? -21.971 -10.142 22.889 1.00 90.88 108 THR A O 1
ATOM 871 N N . GLU A 1 109 ? -24.169 -10.376 23.237 1.00 92.44 109 GLU A N 1
ATOM 872 C CA . GLU A 1 109 ? -24.381 -11.441 22.258 1.00 92.44 109 GLU A CA 1
ATOM 873 C C . GLU A 1 109 ? -23.977 -10.975 20.855 1.00 92.44 109 GLU A C 1
ATOM 875 O O . GLU A 1 109 ? -23.239 -11.662 20.150 1.00 92.44 109 GLU A O 1
ATOM 880 N N . THR A 1 110 ? -24.388 -9.768 20.461 1.00 92.56 110 THR A N 1
ATOM 881 C CA . THR A 1 110 ? -24.020 -9.173 19.170 1.00 92.56 110 THR A CA 1
ATOM 882 C C . THR A 1 110 ? -22.512 -8.949 19.076 1.00 92.56 110 THR A C 1
ATOM 884 O O . THR A 1 110 ? -21.914 -9.226 18.037 1.00 92.56 110 THR A O 1
ATOM 887 N N . LEU A 1 111 ? -21.872 -8.498 20.160 1.00 92.19 111 LEU A N 1
ATOM 888 C CA . LEU A 1 111 ? -20.417 -8.327 20.207 1.00 92.19 111 LEU A CA 1
ATOM 889 C C . LEU A 1 111 ? -19.670 -9.666 20.143 1.00 92.19 111 LEU A C 1
ATOM 891 O O . LEU A 1 111 ? -18.601 -9.739 19.540 1.00 92.19 111 LEU A O 1
ATOM 895 N N . GLN A 1 112 ? -20.213 -10.734 20.724 1.00 92.88 112 GLN A N 1
ATOM 896 C CA . GLN A 1 112 ? -19.652 -12.084 20.616 1.00 92.88 112 GLN A CA 1
ATOM 897 C C . GLN A 1 112 ? -19.739 -12.623 19.184 1.00 92.88 112 GLN A C 1
ATOM 899 O O . GLN A 1 112 ? -18.790 -13.245 18.706 1.00 92.88 112 GLN A O 1
ATOM 904 N N . TRP A 1 113 ? -20.838 -12.354 18.475 1.00 93.31 113 TRP A N 1
ATOM 905 C CA . TRP A 1 113 ? -20.954 -12.673 17.050 1.00 93.31 113 TRP A CA 1
ATOM 906 C C . TRP A 1 113 ? -19.976 -11.860 16.199 1.00 93.31 113 TRP A C 1
ATOM 908 O O . TRP A 1 113 ? -19.313 -12.429 15.337 1.00 93.31 113 TRP A O 1
ATOM 918 N N . LEU A 1 114 ? -19.825 -10.561 16.475 1.00 91.44 114 LEU A N 1
ATOM 919 C CA . LEU A 1 114 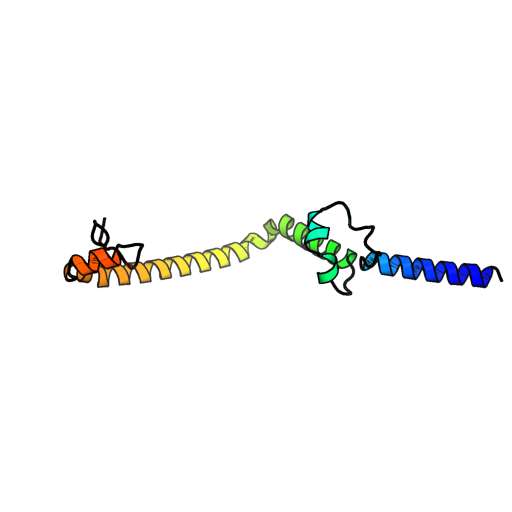? -18.889 -9.690 15.756 1.00 91.44 114 LEU A CA 1
ATOM 920 C C . LEU A 1 114 ? -17.421 -10.095 15.969 1.00 91.44 114 LEU A C 1
ATOM 922 O O . LEU A 1 114 ? -16.597 -9.958 15.070 1.00 91.44 114 LEU A O 1
ATOM 926 N N . GLY A 1 115 ? -17.093 -10.585 17.165 1.00 89.88 115 GLY A N 1
ATOM 927 C CA . GLY A 1 115 ? -15.753 -11.054 17.516 1.00 89.88 115 GLY A CA 1
ATOM 928 C C . GLY A 1 115 ? -15.420 -12.441 16.973 1.00 89.88 115 GLY A C 1
ATOM 929 O O . GLY A 1 115 ? -14.288 -12.894 17.142 1.00 89.88 115 GLY A O 1
ATOM 930 N N . SER A 1 116 ? -16.380 -13.134 16.354 1.00 92.25 116 SER A N 1
ATOM 931 C CA . SER A 1 116 ? -16.151 -14.468 15.817 1.00 92.25 116 SER A CA 1
ATOM 932 C C . SER A 1 116 ? -15.526 -14.441 14.426 1.00 92.25 116 SER A C 1
ATOM 934 O O . SER A 1 116 ? -15.888 -13.645 13.565 1.00 92.25 116 SER A O 1
ATOM 936 N N . ILE A 1 117 ? -14.607 -15.377 14.193 1.00 87.38 117 ILE A N 1
ATOM 937 C CA . ILE A 1 117 ? -14.005 -15.633 12.878 1.00 87.38 117 ILE A CA 1
ATOM 938 C C . ILE A 1 117 ? -14.945 -16.497 12.017 1.00 87.38 117 ILE A C 1
ATOM 940 O O . ILE A 1 117 ? -14.910 -16.439 10.789 1.00 87.38 117 ILE A O 1
ATOM 944 N N . THR A 1 118 ? -15.797 -17.304 12.653 1.00 86.69 118 THR A N 1
ATOM 945 C CA . THR A 1 118 ? -16.717 -18.243 12.006 1.00 86.69 118 THR A CA 1
ATOM 946 C C . THR A 1 118 ? -18.158 -17.755 12.128 1.00 86.69 118 THR A C 1
ATOM 948 O O . THR A 1 118 ? -18.642 -17.431 13.207 1.00 86.69 118 THR A O 1
ATOM 951 N N . SER A 1 119 ? -18.900 -17.771 11.019 1.00 82.44 119 SER A N 1
ATOM 952 C CA . SER A 1 119 ? -20.281 -17.260 10.961 1.00 82.44 119 SER A CA 1
ATOM 953 C C . SER A 1 119 ? -21.304 -18.071 11.763 1.00 82.44 119 SER A C 1
ATOM 955 O O . SER A 1 119 ? -22.436 -17.627 11.928 1.00 82.44 119 SER A O 1
ATOM 957 N N . MET A 1 120 ? -20.933 -19.264 12.234 1.00 91.06 120 MET A N 1
ATOM 958 C CA . MET A 1 120 ? -21.851 -20.214 12.873 1.00 91.06 120 MET A CA 1
ATOM 959 C C . MET A 1 120 ? -21.695 -20.323 14.387 1.00 91.06 120 MET A C 1
ATOM 961 O O . MET A 1 120 ? -22.532 -20.944 15.036 1.00 91.06 120 MET A O 1
ATOM 965 N N . THR A 1 121 ? -20.645 -19.744 14.963 1.00 91.12 121 THR A N 1
ATOM 966 C CA . THR A 1 121 ? -20.371 -19.871 16.397 1.00 91.12 121 THR A CA 1
ATOM 967 C C . THR A 1 121 ? -19.961 -18.522 16.965 1.00 91.12 121 THR A C 1
ATOM 969 O O . THR A 1 121 ? -19.039 -17.930 16.412 1.00 91.12 121 THR A O 1
ATOM 972 N N . PRO A 1 122 ? -20.577 -18.035 18.052 1.00 91.25 122 PRO A N 1
ATOM 973 C CA . PRO A 1 122 ? -20.147 -16.802 18.699 1.00 91.25 122 PRO A CA 1
ATOM 974 C C . PRO A 1 122 ? -18.783 -16.986 19.383 1.00 91.25 122 PRO A C 1
ATOM 976 O O . PRO A 1 122 ? -18.437 -18.081 19.831 1.00 91.25 122 PRO A O 1
ATOM 979 N N . SER A 1 123 ? -18.006 -15.909 19.477 1.00 90.81 123 SER A N 1
ATOM 980 C CA . SER A 1 123 ? -16.770 -15.880 20.263 1.00 90.81 123 SER A CA 1
ATOM 981 C C . SER A 1 123 ? -17.084 -15.934 21.761 1.00 90.81 123 SER A C 1
ATOM 983 O O . SER A 1 123 ? -18.030 -15.303 22.227 1.00 90.81 123 SER A O 1
ATOM 985 N N . GLY A 1 124 ? -16.253 -16.631 22.542 1.00 89.06 124 GLY A N 1
ATOM 986 C CA . GLY A 1 124 ? -16.360 -16.625 24.007 1.00 89.06 124 GLY A CA 1
ATOM 987 C C . GLY A 1 124 ? -16.027 -15.267 24.639 1.00 89.06 124 GLY A C 1
ATOM 988 O O . GLY A 1 124 ? -16.430 -14.995 25.767 1.00 89.06 124 GLY A O 1
ATOM 989 N N . VAL A 1 125 ? -15.317 -14.403 23.907 1.00 89.56 125 VAL A N 1
ATOM 990 C CA . VAL A 1 125 ? -14.975 -13.040 24.328 1.00 89.56 125 VAL A CA 1
ATOM 991 C C . VAL A 1 125 ? -15.683 -12.049 23.399 1.00 89.56 125 VAL A C 1
ATOM 993 O O . VAL A 1 125 ? -15.515 -12.162 22.179 1.00 89.56 125 VAL A O 1
ATOM 996 N N . PRO A 1 126 ? -16.472 -11.094 23.930 1.00 89.62 126 PRO A N 1
ATOM 997 C CA . PRO A 1 126 ? -17.121 -10.080 23.110 1.00 89.62 126 PRO A CA 1
ATOM 998 C C . PRO A 1 126 ? -16.084 -9.187 22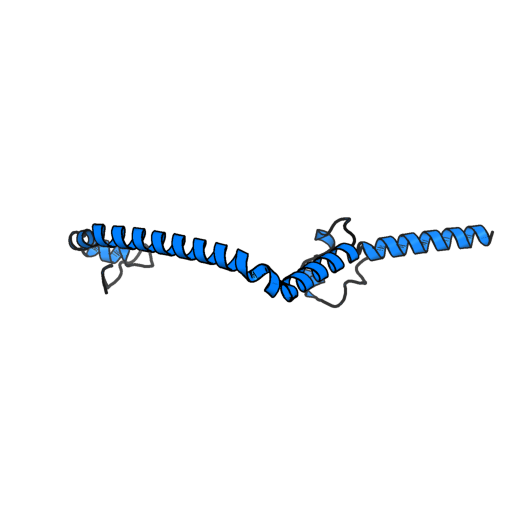.420 1.00 89.62 126 PRO A C 1
ATOM 1000 O O . PRO A 1 126 ? -15.031 -8.879 22.978 1.00 89.62 126 PRO A O 1
ATOM 1003 N N . PHE A 1 127 ? -16.391 -8.759 21.198 1.00 89.81 127 PHE A N 1
ATOM 1004 C CA . PHE A 1 127 ? -15.606 -7.756 20.491 1.00 89.81 127 PHE A CA 1
ATOM 1005 C C . PHE A 1 127 ? -15.599 -6.429 21.262 1.00 89.81 127 PHE A C 1
ATOM 1007 O O . PHE A 1 127 ? -16.652 -5.930 21.651 1.00 89.81 127 PHE A O 1
ATOM 1014 N N . GLY A 1 128 ? -14.425 -5.834 21.460 1.00 81.75 128 GLY A N 1
ATOM 1015 C CA . GLY A 1 128 ? -14.282 -4.601 22.232 1.00 81.75 128 GLY A CA 1
ATOM 1016 C C . GLY A 1 128 ? -12.827 -4.153 22.366 1.00 81.75 128 GLY A C 1
ATOM 1017 O O . GLY A 1 128 ? -11.929 -4.736 21.752 1.00 81.75 128 GLY A O 1
ATOM 1018 N N . ARG A 1 129 ? -12.592 -3.099 23.159 1.00 63.59 129 ARG A N 1
ATOM 1019 C CA . ARG A 1 129 ? -11.232 -2.633 23.478 1.00 63.59 129 ARG A CA 1
ATOM 1020 C C . ARG A 1 129 ? -10.541 -3.669 24.383 1.00 63.59 129 ARG A C 1
ATOM 1022 O O . ARG A 1 129 ? -11.133 -4.108 25.365 1.00 63.59 129 ARG A O 1
ATOM 1029 N N . LYS A 1 130 ? -9.321 -4.069 24.012 1.00 60.62 130 LYS A N 1
ATOM 1030 C CA . LYS A 1 130 ? -8.397 -4.819 24.878 1.00 60.62 130 LYS A CA 1
ATOM 1031 C C . LYS A 1 130 ? -7.722 -3.884 25.871 1.00 60.62 130 LYS A C 1
ATOM 1033 O O . LYS A 1 130 ? -7.510 -2.711 25.489 1.00 60.62 130 LYS A O 1
#

Secondary structure (DSSP, 8-state):
-HHHHHHHHHHHHHHHHHHHHHT-SSSS---S-HHHHHHTHHHHSTT--HHHHHHHHHHHHHHHHHGGGTHHHHHHHHHHHHHHHHHHHHHHHHHHHHHGGGGGGS-HHHHHHHT-SSTTS--SS-SS--

Foldseek 3Di:
DVVVVVVVVVVVVVVVVLCVQLVVDPPDPQPPDVVCVVVVVSVVCPNDGVVVVVVVVVVVVVCVVVVVVVCVVVVVVVVVVVVVVVVVVVVVVVVCVVCQVVVVVDDQQVQQCVPDPDNPDGHPGGHHDD